Protein AF-A0A2W5QHD6-F1 (afdb_monomer)

Sequence (146 aa):
MPKKATTQALDTLDI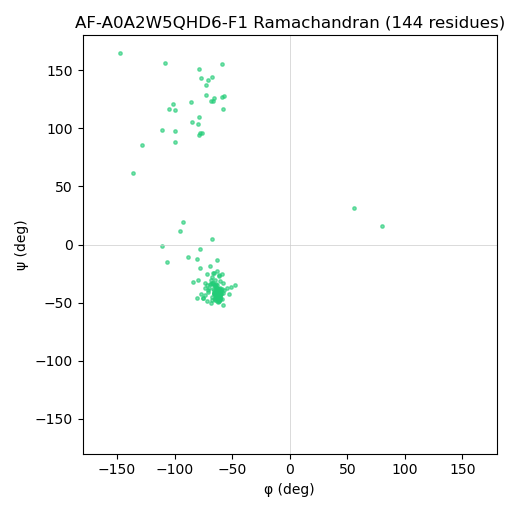DSLCDRLIAGESQREVAAKLKIGIASLARWIGDEAHPERSARVREARIAAARAFDEKAEQELRDAKDPFTLARAKELAHHYRWKASKADPRGYGEKIEVDQRTTITDLTDEQLEARLAAMQAKINASAKPG

Nearest PDB structures (foldseek):
  5zlf-assembly2_C  TM=7.647E-01  e=5.665E+00  Escherichia coli K-12
  4lep-assembly3_A  TM=1.994E-01  e=5.384E+00  Shewanella oneidensis MR-1

Solvent-accessible surface area (backbone atoms only — not comparable to full-atom values): 8124 Å² total; per-residue (Å²): 131,67,70,70,62,49,50,56,54,52,74,69,53,52,67,65,64,53,26,54,43,28,29,68,47,48,48,66,61,58,52,20,55,76,65,72,35,57,54,71,56,54,52,48,64,34,66,28,82,94,43,57,63,46,40,54,48,46,51,53,19,44,31,59,11,17,59,35,24,45,55,47,21,52,47,41,54,70,69,36,86,45,76,69,49,38,54,54,18,50,54,51,22,50,52,24,47,52,49,15,21,70,37,25,48,86,83,54,34,89,82,82,85,78,90,76,90,74,83,83,73,76,70,51,70,69,57,50,48,54,51,50,52,56,49,50,52,51,51,54,62,72,66,58,81,128

Mean predicted aligned error: 10.77 Å

Organism: Variovorax paradoxus (NCBI:txid34073)

Foldseek 3Di:
DPPVLQVVLLVPDDLVVVLVCVLLVDDLVNVCVVSVHDSVSVVCSQVPPVCVVSVVSNLVSLLNNLVNLQVQLVVQCVPQDDPVSNVVSPVSSVVSLVSSCVSHVPVSNDDDDDPDDDDPPDQPPVSVVVVVVVVVVVVVVVVDDD

Structure (mmCIF, N/CA/C/O backbone):
data_AF-A0A2W5QHD6-F1
#
_entry.id   AF-A0A2W5QHD6-F1
#
loop_
_atom_site.group_PDB
_atom_site.id
_atom_site.type_symbol
_atom_site.label_atom_id
_atom_site.label_alt_id
_atom_site.label_comp_id
_atom_site.label_asym_id
_atom_site.label_entity_id
_atom_site.label_seq_id
_atom_site.pdbx_PDB_ins_code
_atom_site.Cartn_x
_atom_site.Cartn_y
_atom_site.Cartn_z
_atom_site.occupancy
_atom_site.B_iso_or_equiv
_atom_site.auth_seq_id
_atom_site.auth_comp_id
_atom_site.auth_asym_id
_atom_site.auth_atom_id
_atom_site.pdbx_PDB_model_num
ATOM 1 N N . MET A 1 1 ? 5.893 -5.940 25.794 1.00 54.94 1 MET A N 1
ATOM 2 C CA . MET A 1 1 ? 5.024 -7.063 25.374 1.00 54.94 1 MET A CA 1
ATOM 3 C C . MET A 1 1 ? 5.781 -8.365 25.596 1.00 54.94 1 MET A C 1
ATOM 5 O O . MET A 1 1 ? 6.932 -8.429 25.168 1.00 54.94 1 MET A O 1
ATOM 9 N N . PRO A 1 2 ? 5.214 -9.371 26.280 1.00 55.84 2 PRO A N 1
ATOM 10 C CA . PRO A 1 2 ? 5.904 -10.642 26.482 1.00 55.84 2 PRO A CA 1
ATOM 11 C C . PRO A 1 2 ? 6.089 -11.360 25.135 1.00 55.84 2 PRO A C 1
ATOM 13 O O . PRO A 1 2 ? 5.117 -11.578 24.416 1.00 55.84 2 PRO A O 1
ATOM 16 N N . LYS A 1 3 ? 7.334 -11.737 24.797 1.00 61.75 3 LYS A N 1
ATOM 17 C CA . LYS A 1 3 ? 7.713 -12.404 23.528 1.00 61.75 3 LYS A CA 1
ATOM 18 C C . LYS A 1 3 ? 6.800 -13.586 23.157 1.00 61.75 3 LYS A C 1
ATOM 20 O O . LYS A 1 3 ? 6.515 -13.774 21.983 1.00 61.75 3 LYS A O 1
ATOM 25 N N . LYS A 1 4 ? 6.311 -14.332 24.154 1.00 63.16 4 LYS A N 1
ATOM 26 C CA . LYS A 1 4 ? 5.496 -15.545 23.985 1.00 63.16 4 LYS A CA 1
ATOM 27 C C . LYS A 1 4 ? 4.140 -15.293 23.304 1.00 63.16 4 LYS A C 1
ATOM 29 O O . LYS A 1 4 ? 3.723 -16.100 22.485 1.00 63.16 4 LYS A O 1
ATOM 34 N N . ALA A 1 5 ? 3.484 -14.168 23.599 1.00 66.81 5 ALA A N 1
ATOM 35 C CA . ALA A 1 5 ? 2.193 -13.824 22.992 1.00 66.81 5 ALA A CA 1
ATOM 36 C C . ALA A 1 5 ? 2.336 -13.423 21.513 1.00 66.81 5 ALA A C 1
ATOM 38 O O . ALA A 1 5 ? 1.484 -13.748 20.693 1.00 66.81 5 ALA A O 1
ATOM 39 N N . THR A 1 6 ? 3.440 -12.754 21.166 1.00 74.75 6 THR A N 1
ATOM 40 C CA . THR A 1 6 ? 3.753 -12.366 19.783 1.00 74.75 6 THR A CA 1
ATOM 41 C C . THR A 1 6 ? 3.970 -13.583 18.889 1.00 74.75 6 THR A C 1
ATOM 43 O O . THR A 1 6 ? 3.499 -13.588 17.759 1.00 74.75 6 THR A O 1
ATOM 46 N N . THR A 1 7 ? 4.673 -14.602 19.391 1.00 73.38 7 THR A N 1
ATOM 47 C CA . THR A 1 7 ? 4.921 -15.849 18.655 1.00 73.38 7 THR A CA 1
ATOM 48 C C . THR A 1 7 ? 3.612 -16.579 18.374 1.00 73.38 7 THR A C 1
ATOM 50 O O . THR A 1 7 ? 3.309 -16.837 17.220 1.00 73.38 7 THR A O 1
ATOM 53 N N . GLN A 1 8 ? 2.753 -16.751 19.383 1.00 76.50 8 GLN A N 1
ATOM 54 C CA . GLN A 1 8 ? 1.475 -17.447 19.213 1.00 76.50 8 GLN A CA 1
ATOM 55 C C . GLN A 1 8 ? 0.540 -16.779 18.188 1.00 76.50 8 GLN A C 1
ATOM 57 O O . GLN A 1 8 ? -0.140 -17.473 17.443 1.00 76.50 8 GLN A O 1
ATOM 62 N N . ALA A 1 9 ? 0.506 -15.443 18.131 1.00 79.50 9 ALA A N 1
ATOM 63 C CA . ALA A 1 9 ? -0.302 -14.712 17.149 1.00 79.50 9 ALA A CA 1
ATOM 64 C C . ALA A 1 9 ? 0.249 -14.800 15.714 1.00 79.50 9 ALA A C 1
ATOM 66 O O . ALA A 1 9 ? -0.502 -14.618 14.761 1.00 79.50 9 ALA A O 1
ATOM 67 N N . LEU A 1 10 ? 1.556 -15.024 15.559 1.00 82.19 10 LEU A N 1
ATOM 68 C CA . LEU A 1 10 ? 2.200 -15.239 14.262 1.00 82.19 10 LEU A CA 1
ATOM 69 C C . LEU A 1 10 ? 2.094 -16.699 13.812 1.00 82.19 10 LEU A C 1
ATOM 71 O O . LEU A 1 10 ? 1.981 -16.946 12.618 1.00 82.19 10 LEU A O 1
ATOM 75 N N . ASP A 1 11 ? 2.086 -17.645 14.750 1.00 78.19 11 ASP A N 1
ATOM 76 C CA . ASP A 1 11 ? 1.917 -19.073 14.462 1.00 78.19 11 ASP A CA 1
ATOM 77 C C . ASP A 1 11 ? 0.503 -19.387 13.951 1.00 78.19 11 ASP A C 1
ATOM 79 O O . ASP A 1 11 ? 0.313 -20.309 13.163 1.00 78.19 11 ASP A O 1
ATOM 83 N N . THR A 1 12 ? -0.497 -18.614 14.385 1.00 81.81 12 THR A N 1
ATOM 84 C CA . THR A 1 12 ? -1.878 -18.716 13.890 1.00 81.81 12 THR A CA 1
ATOM 85 C C . THR A 1 12 ? -2.147 -17.855 12.659 1.00 81.81 12 THR A C 1
ATOM 87 O O . THR A 1 12 ? -3.215 -17.977 12.058 1.00 81.81 12 THR A O 1
ATOM 90 N N . LEU A 1 13 ? -1.220 -16.963 12.294 1.00 85.81 13 LEU A N 1
ATOM 91 C CA . LEU A 1 13 ? -1.364 -16.120 11.117 1.00 85.81 13 LEU A CA 1
ATOM 92 C C . LEU A 1 13 ? -1.027 -16.938 9.877 1.00 85.81 13 LEU A C 1
ATOM 94 O O . LEU A 1 13 ? 0.133 -17.237 9.608 1.00 85.81 13 LEU A O 1
ATOM 98 N N . ASP A 1 14 ? -2.050 -17.241 9.093 1.00 91.50 14 ASP A N 1
ATOM 99 C CA . ASP A 1 14 ? -1.853 -17.798 7.768 1.00 91.50 14 ASP A CA 1
ATOM 100 C C . ASP A 1 14 ? -1.428 -16.710 6.763 1.00 91.50 14 ASP A C 1
ATOM 102 O O . ASP A 1 14 ? -1.866 -15.552 6.820 1.00 91.50 14 ASP A O 1
ATOM 106 N N . ILE A 1 15 ? -0.548 -17.091 5.836 1.00 94.50 15 ILE A N 1
ATOM 107 C CA . ILE A 1 15 ? -0.018 -16.198 4.807 1.00 94.50 15 ILE A CA 1
ATOM 108 C C . ILE A 1 15 ? -1.110 -15.763 3.824 1.00 94.50 15 ILE A C 1
ATOM 110 O O . ILE A 1 15 ? -1.076 -14.610 3.391 1.00 94.50 15 ILE A O 1
ATOM 114 N N . ASP A 1 16 ? -2.102 -16.612 3.534 1.00 95.19 16 ASP A N 1
ATOM 115 C CA . ASP A 1 16 ? -3.209 -16.268 2.631 1.00 95.19 16 ASP A CA 1
ATOM 116 C C . ASP A 1 16 ? -4.028 -15.136 3.246 1.00 95.19 16 ASP A C 1
ATOM 118 O O . ASP A 1 16 ? -4.232 -14.098 2.621 1.00 95.19 16 ASP A O 1
ATOM 122 N N . SER A 1 17 ? -4.370 -15.272 4.531 1.00 95.06 17 SER A N 1
ATOM 123 C CA . SER A 1 17 ? -5.098 -14.240 5.272 1.00 95.06 17 SER A CA 1
ATOM 124 C C . SER A 1 17 ? -4.338 -12.912 5.332 1.00 95.06 17 SER A C 1
ATOM 126 O O . SER A 1 17 ? -4.940 -11.844 5.187 1.00 95.06 17 SER A O 1
ATOM 128 N N . LEU A 1 18 ? -3.011 -12.934 5.513 1.00 96.12 18 LEU A N 1
ATOM 129 C CA . LEU A 1 18 ? -2.214 -11.710 5.417 1.00 96.12 18 LEU A CA 1
ATOM 130 C C . LEU A 1 18 ? -2.311 -11.102 4.011 1.00 96.12 18 LEU A C 1
ATOM 132 O O . LEU A 1 18 ? -2.530 -9.896 3.891 1.00 96.12 18 LEU A O 1
ATOM 136 N N . CYS A 1 19 ? -2.137 -11.910 2.966 1.00 97.38 19 CYS A N 1
ATOM 137 C CA . CYS A 1 19 ? -2.203 -11.461 1.579 1.00 97.38 19 CYS A CA 1
ATOM 138 C C . CYS A 1 19 ? -3.565 -10.841 1.244 1.00 97.38 19 CYS A C 1
ATOM 140 O O . CYS A 1 19 ? -3.588 -9.723 0.734 1.00 97.38 19 CYS A O 1
ATOM 142 N N . ASP A 1 20 ? -4.674 -11.483 1.608 1.00 97.12 20 ASP A N 1
ATOM 143 C CA . ASP A 1 20 ? -6.034 -10.981 1.367 1.00 97.12 20 ASP A CA 1
ATOM 144 C C . ASP A 1 20 ? -6.258 -9.607 2.002 1.00 97.12 20 ASP A C 1
ATOM 146 O O . ASP A 1 20 ? -6.805 -8.689 1.387 1.00 97.12 20 ASP A O 1
ATOM 150 N N . ARG A 1 21 ? -5.761 -9.418 3.228 1.00 96.38 21 ARG A N 1
ATOM 151 C CA . ARG A 1 21 ? -5.847 -8.132 3.931 1.00 96.38 21 ARG A CA 1
ATOM 152 C C . ARG A 1 21 ? -5.033 -7.043 3.242 1.00 96.38 21 ARG A C 1
ATOM 154 O O . ARG A 1 21 ? -5.498 -5.908 3.127 1.00 96.38 21 ARG A O 1
ATOM 161 N N . LEU A 1 22 ? -3.831 -7.373 2.770 1.00 96.88 22 LEU A N 1
ATOM 162 C CA . LEU A 1 22 ? -3.005 -6.435 2.009 1.00 96.88 22 LEU A CA 1
ATOM 163 C C . LEU A 1 22 ? -3.665 -6.074 0.674 1.00 96.88 22 LEU A C 1
ATOM 165 O O . LEU A 1 22 ? -3.691 -4.894 0.334 1.00 96.88 22 LEU A O 1
ATOM 169 N N . ILE A 1 23 ? -4.242 -7.052 -0.032 1.00 97.38 23 ILE A N 1
ATOM 170 C CA . ILE A 1 23 ? -4.981 -6.855 -1.289 1.00 97.38 23 ILE A CA 1
ATOM 171 C C . ILE A 1 23 ? -6.182 -5.930 -1.073 1.00 97.38 23 ILE A C 1
ATOM 173 O O . ILE A 1 23 ? -6.396 -5.025 -1.872 1.00 97.38 23 ILE A O 1
ATOM 177 N N . ALA A 1 24 ? -6.893 -6.061 0.051 1.00 96.25 24 ALA A N 1
ATOM 178 C CA . ALA A 1 24 ? -7.955 -5.136 0.466 1.00 96.25 24 ALA A CA 1
ATOM 179 C C . ALA A 1 24 ? -7.444 -3.722 0.848 1.00 96.25 24 ALA A C 1
ATOM 181 O O . ALA A 1 24 ? -8.191 -2.861 1.325 1.00 96.25 24 ALA A O 1
ATOM 182 N N . GLY A 1 25 ? -6.149 -3.458 0.667 1.00 94.75 25 GLY A N 1
ATOM 183 C CA . GLY A 1 25 ? -5.513 -2.170 0.895 1.00 94.75 25 GLY A CA 1
ATOM 184 C C . GLY A 1 25 ? -5.200 -1.890 2.363 1.00 94.75 25 GLY A C 1
ATOM 185 O O . GLY A 1 25 ? -4.983 -0.725 2.714 1.00 94.75 25 GLY A O 1
ATOM 186 N N . GLU A 1 26 ? -5.216 -2.894 3.241 1.00 95.62 26 GLU A N 1
ATOM 187 C CA . GLU A 1 26 ? -4.764 -2.733 4.621 1.00 95.62 26 GLU A CA 1
ATOM 188 C C . GLU A 1 26 ? -3.234 -2.604 4.674 1.00 95.62 26 GLU A C 1
ATOM 190 O O . GLU A 1 26 ? -2.491 -3.306 3.988 1.00 95.62 26 GLU A O 1
ATOM 195 N N . SER A 1 27 ? -2.725 -1.686 5.491 1.00 93.69 27 SER A N 1
ATOM 196 C CA . SER A 1 27 ? -1.290 -1.549 5.720 1.00 93.69 27 SER A CA 1
ATOM 197 C C . SER A 1 27 ? -0.787 -2.603 6.707 1.00 93.69 27 SER A C 1
ATOM 199 O O . SER A 1 27 ? -1.469 -2.985 7.656 1.00 93.69 27 SER A O 1
ATOM 201 N N . GLN A 1 28 ? 0.480 -3.003 6.583 1.00 94.25 28 GLN A N 1
ATOM 202 C CA . GLN A 1 28 ? 1.106 -3.902 7.564 1.00 94.25 28 GLN A CA 1
ATOM 203 C C . GLN A 1 28 ? 1.098 -3.335 8.988 1.00 94.25 28 GLN A C 1
ATOM 205 O O . GLN A 1 28 ? 1.113 -4.097 9.950 1.00 94.25 28 GLN A O 1
ATOM 210 N N . ARG A 1 29 ? 1.051 -2.004 9.133 1.00 94.94 29 ARG A N 1
ATOM 211 C CA . ARG A 1 29 ? 0.931 -1.346 10.435 1.00 94.94 29 ARG A CA 1
ATOM 212 C C . ARG A 1 29 ? -0.431 -1.607 11.070 1.00 94.94 29 ARG A C 1
ATOM 21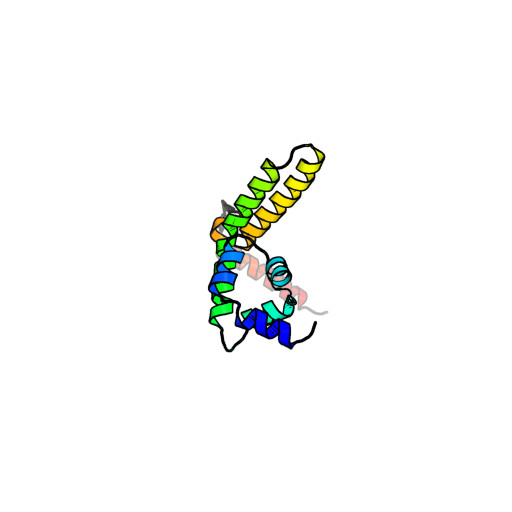4 O O . ARG A 1 29 ? -0.478 -1.942 12.249 1.00 94.94 29 ARG A O 1
ATOM 221 N N . GLU A 1 30 ? -1.508 -1.494 10.299 1.00 95.25 30 GLU A N 1
ATOM 222 C CA . GLU A 1 30 ? -2.866 -1.821 10.751 1.00 95.25 30 GLU A CA 1
ATOM 223 C C . GLU A 1 30 ? -3.007 -3.317 11.038 1.00 95.25 30 GLU A C 1
ATOM 225 O O . GLU A 1 30 ? -3.536 -3.692 12.085 1.00 95.25 30 GLU A O 1
ATOM 230 N N . VAL A 1 31 ? -2.441 -4.170 10.174 1.00 94.56 31 VAL A N 1
ATOM 231 C CA . VAL A 1 31 ? -2.416 -5.620 10.398 1.00 94.56 31 VAL A CA 1
ATOM 232 C C . VAL A 1 31 ? -1.716 -5.961 11.710 1.00 94.56 31 VAL A C 1
ATOM 234 O O . VAL A 1 31 ? -2.302 -6.632 12.560 1.00 94.56 31 VAL A O 1
ATOM 237 N N . ALA A 1 32 ? -0.500 -5.449 11.912 1.00 93.81 32 ALA A N 1
ATOM 238 C CA . ALA A 1 32 ? 0.268 -5.669 13.131 1.00 93.81 32 ALA A CA 1
ATOM 239 C C . ALA A 1 32 ? -0.467 -5.143 14.375 1.00 93.81 32 ALA A C 1
ATOM 241 O O . ALA A 1 32 ? -0.520 -5.835 15.391 1.00 93.81 32 ALA A O 1
ATOM 242 N N . ALA A 1 33 ? -1.090 -3.962 14.287 1.00 93.88 33 ALA A N 1
ATOM 243 C CA . ALA A 1 33 ? -1.866 -3.386 15.382 1.00 93.88 33 ALA A CA 1
ATOM 244 C C . ALA A 1 33 ? -3.075 -4.257 15.761 1.00 93.88 33 ALA A C 1
ATOM 246 O O . ALA A 1 33 ? -3.273 -4.538 16.943 1.00 93.88 33 ALA A O 1
ATOM 247 N N . LYS A 1 34 ? -3.844 -4.748 14.778 1.00 93.56 34 LYS A N 1
ATOM 248 C CA . LYS A 1 34 ? -4.994 -5.642 15.015 1.00 93.56 34 LYS A CA 1
ATOM 249 C C . LYS A 1 34 ? -4.578 -6.991 15.600 1.00 93.56 34 LYS A C 1
ATOM 251 O O . LYS A 1 34 ? -5.269 -7.514 16.467 1.00 93.56 34 LYS A O 1
ATOM 256 N N . LEU A 1 35 ? -3.428 -7.515 15.180 1.00 91.25 35 LEU A N 1
ATOM 257 C CA . LEU A 1 35 ? -2.828 -8.727 15.748 1.00 91.25 35 LEU A CA 1
ATOM 258 C C . LEU A 1 35 ? -2.119 -8.473 17.090 1.00 91.25 35 LEU A C 1
ATOM 260 O O . LEU A 1 35 ? -1.634 -9.410 17.716 1.00 91.25 35 LEU A O 1
ATOM 264 N N . LYS A 1 36 ? -2.057 -7.214 17.549 1.00 92.88 36 LYS A N 1
ATOM 265 C CA . LYS A 1 36 ? -1.362 -6.782 18.772 1.00 92.88 36 LYS A CA 1
ATOM 266 C C . LYS A 1 36 ? 0.120 -7.182 18.798 1.00 92.88 36 LYS A C 1
ATOM 268 O O . LYS A 1 36 ? 0.699 -7.387 19.865 1.00 92.88 36 LYS A O 1
ATOM 273 N N . ILE A 1 37 ? 0.751 -7.245 17.626 1.00 93.25 37 ILE A N 1
ATOM 274 C CA . ILE A 1 37 ? 2.177 -7.534 17.460 1.00 93.25 37 ILE A CA 1
ATOM 275 C C . ILE A 1 37 ? 2.940 -6.281 17.028 1.00 93.25 37 ILE A C 1
ATOM 277 O O . ILE A 1 37 ? 2.395 -5.346 16.444 1.00 93.25 37 ILE A O 1
ATOM 281 N N . GLY A 1 38 ? 4.244 -6.253 17.298 1.00 93.00 38 GLY A N 1
ATOM 282 C CA . GLY A 1 38 ? 5.103 -5.192 16.777 1.00 93.00 38 GLY A CA 1
ATOM 283 C C . GLY A 1 38 ? 5.305 -5.334 15.266 1.00 93.00 38 GLY A C 1
ATOM 284 O O . GLY A 1 38 ? 5.534 -6.443 14.783 1.00 93.00 38 GLY A O 1
ATOM 285 N N . ILE A 1 39 ? 5.324 -4.215 14.535 1.00 94.06 39 ILE A N 1
ATOM 286 C CA . ILE A 1 39 ? 5.547 -4.201 13.076 1.00 94.06 39 ILE A CA 1
ATOM 287 C C . ILE A 1 39 ? 6.845 -4.912 12.665 1.00 94.06 39 ILE A C 1
ATOM 289 O O . ILE A 1 39 ? 6.863 -5.654 11.692 1.00 94.06 39 ILE A O 1
ATOM 293 N N . ALA A 1 40 ? 7.911 -4.774 13.459 1.00 93.75 40 ALA A N 1
ATOM 294 C CA . ALA A 1 40 ? 9.180 -5.464 13.227 1.00 93.75 40 ALA A CA 1
ATOM 295 C C . AL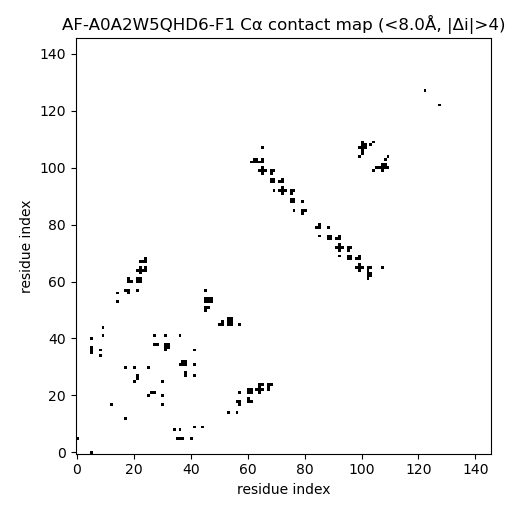A A 1 40 ? 9.083 -6.991 13.398 1.00 93.75 40 ALA A C 1
ATOM 297 O O . ALA A 1 40 ? 9.898 -7.730 12.857 1.00 93.75 40 ALA A O 1
ATOM 298 N N . SER A 1 41 ? 8.112 -7.486 14.170 1.00 94.00 41 SER A N 1
ATOM 299 C CA . SER A 1 41 ? 7.879 -8.931 14.305 1.00 94.00 41 SER A CA 1
ATOM 300 C C . SER A 1 41 ? 7.158 -9.473 13.077 1.00 94.00 41 SER A C 1
ATOM 302 O O . SER A 1 41 ? 7.589 -10.485 12.542 1.00 94.00 41 SER A O 1
ATOM 304 N N . LEU A 1 42 ? 6.154 -8.746 12.572 1.00 94.94 42 LEU A N 1
ATOM 305 C CA . LEU A 1 42 ? 5.510 -9.077 11.301 1.00 94.94 42 LEU A CA 1
ATOM 306 C C . LEU A 1 42 ? 6.515 -9.037 10.139 1.00 94.94 42 LEU A C 1
ATOM 308 O O . LEU A 1 42 ? 6.580 -9.974 9.356 1.00 94.94 42 LEU A O 1
ATOM 312 N N . ALA A 1 43 ? 7.347 -7.995 10.058 1.00 94.62 43 ALA A N 1
ATOM 313 C CA . ALA A 1 43 ? 8.361 -7.878 9.010 1.00 94.62 43 ALA A CA 1
ATOM 314 C C . ALA A 1 43 ? 9.367 -9.042 9.030 1.00 94.62 43 ALA A C 1
ATOM 316 O O . ALA A 1 43 ? 9.676 -9.592 7.977 1.00 94.62 43 ALA A O 1
ATOM 317 N N . ARG A 1 44 ? 9.832 -9.451 10.220 1.00 94.25 44 ARG A N 1
ATOM 318 C CA . ARG A 1 44 ? 10.718 -10.617 10.369 1.00 94.25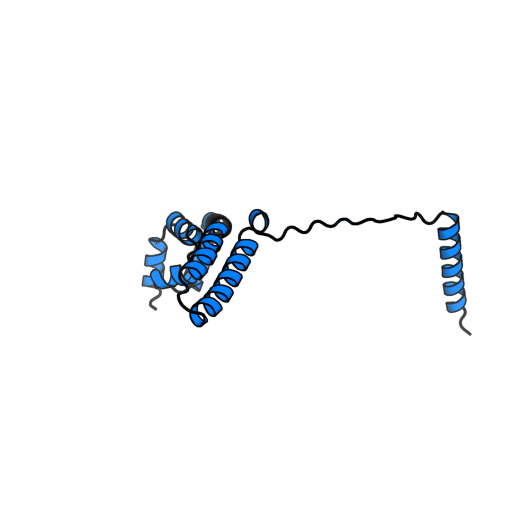 44 ARG A CA 1
ATOM 319 C C . ARG A 1 44 ? 10.034 -11.931 10.002 1.00 94.25 44 ARG A C 1
ATOM 321 O O . ARG A 1 44 ? 10.668 -12.757 9.374 1.00 94.25 44 ARG A O 1
ATOM 328 N N . TRP A 1 45 ? 8.761 -12.107 10.350 1.00 94.62 45 TRP A N 1
ATOM 329 C CA . TRP A 1 45 ? 7.995 -13.306 9.990 1.00 94.62 45 TRP A CA 1
ATOM 330 C C . TRP A 1 45 ? 7.761 -13.435 8.475 1.00 94.62 45 TRP A C 1
ATOM 332 O O . TRP A 1 45 ? 7.774 -14.542 7.943 1.00 94.62 45 TRP A O 1
ATOM 342 N N . ILE A 1 46 ? 7.577 -12.307 7.776 1.00 95.19 46 ILE A N 1
ATOM 343 C CA . ILE A 1 46 ? 7.445 -12.264 6.308 1.00 95.19 46 ILE A CA 1
ATOM 344 C C . ILE A 1 46 ? 8.781 -12.568 5.622 1.00 95.19 46 ILE A C 1
ATOM 346 O O . ILE A 1 46 ? 8.798 -13.226 4.587 1.00 95.19 46 ILE A O 1
ATOM 350 N N . GLY A 1 47 ? 9.879 -12.033 6.158 1.00 94.56 47 GLY A N 1
ATOM 351 C CA . GLY A 1 47 ? 11.229 -12.183 5.607 1.00 94.56 47 GLY A CA 1
ATOM 352 C C . GLY A 1 47 ? 12.011 -13.360 6.184 1.00 94.56 47 GLY A C 1
ATOM 353 O O . GLY A 1 47 ? 13.235 -13.332 6.134 1.00 94.56 47 GLY A O 1
ATOM 354 N N . ASP A 1 48 ? 11.329 -14.331 6.786 1.00 93.19 48 ASP A N 1
ATOM 355 C CA . ASP A 1 48 ? 11.963 -15.508 7.368 1.00 93.19 48 ASP A CA 1
ATOM 356 C C . ASP A 1 48 ? 12.553 -16.392 6.260 1.00 93.19 48 ASP A C 1
ATOM 358 O O . ASP A 1 48 ? 11.843 -16.814 5.347 1.00 93.19 48 ASP A O 1
ATOM 362 N N . GLU A 1 49 ? 13.853 -16.674 6.336 1.00 91.88 49 GLU A N 1
ATOM 363 C CA . GLU A 1 49 ? 14.580 -17.446 5.321 1.00 91.88 49 GLU A CA 1
ATOM 364 C C . GLU A 1 49 ? 14.109 -18.902 5.241 1.00 91.88 49 GLU A C 1
ATOM 366 O O . GLU A 1 49 ? 14.224 -19.526 4.189 1.00 91.88 49 GLU A O 1
ATOM 371 N N . ALA A 1 50 ? 13.530 -19.433 6.324 1.00 92.00 50 ALA A N 1
ATOM 372 C CA . ALA A 1 50 ? 12.919 -20.761 6.327 1.00 92.00 50 ALA A CA 1
ATOM 373 C C . ALA A 1 50 ? 11.628 -20.832 5.486 1.00 92.00 50 ALA A C 1
ATOM 375 O O . ALA A 1 50 ? 11.200 -21.925 5.117 1.00 92.00 50 ALA A O 1
ATOM 376 N N . HIS A 1 51 ? 11.020 -19.680 5.182 1.00 91.44 51 HIS A N 1
ATOM 377 C CA . HIS A 1 51 ? 9.730 -19.547 4.501 1.00 91.44 51 HIS A CA 1
ATOM 378 C C . HIS A 1 51 ? 9.767 -18.455 3.413 1.00 91.44 51 HIS A C 1
ATOM 380 O O . HIS A 1 51 ? 9.028 -17.458 3.487 1.00 91.44 51 HIS A O 1
ATOM 386 N N . PRO A 1 52 ? 10.626 -18.599 2.385 1.00 93.56 52 PRO A N 1
ATOM 387 C CA . PRO A 1 52 ? 10.840 -17.565 1.373 1.00 93.56 52 PRO A CA 1
ATOM 388 C C . PRO A 1 52 ? 9.571 -17.231 0.574 1.00 93.56 52 PRO A C 1
ATOM 390 O O . PRO A 1 52 ? 9.413 -16.095 0.112 1.00 93.56 52 PRO A O 1
ATOM 393 N N . GLU A 1 53 ? 8.631 -18.173 0.455 1.00 94.81 53 GLU A N 1
ATOM 394 C CA . GLU A 1 53 ? 7.343 -17.993 -0.211 1.00 94.81 53 GLU A CA 1
ATOM 395 C C . GLU A 1 53 ? 6.518 -16.856 0.399 1.00 94.81 53 GLU A C 1
ATOM 397 O O . GLU A 1 53 ? 5.824 -16.147 -0.332 1.00 94.81 53 GLU A O 1
ATOM 402 N N . ARG A 1 54 ? 6.623 -16.613 1.714 1.00 95.19 54 ARG A N 1
ATOM 403 C CA . ARG A 1 54 ? 5.869 -15.541 2.384 1.00 95.19 54 ARG A CA 1
ATOM 404 C C . ARG A 1 54 ? 6.237 -14.177 1.823 1.00 95.19 54 ARG A C 1
ATOM 406 O O . ARG A 1 54 ? 5.359 -13.368 1.521 1.00 95.19 54 ARG A O 1
ATOM 413 N N . SER A 1 55 ? 7.532 -13.930 1.641 1.00 95.88 55 SER A N 1
ATOM 414 C CA . SER A 1 55 ? 8.037 -12.664 1.113 1.00 95.88 55 SER A CA 1
ATOM 415 C C . SER A 1 55 ? 7.565 -12.411 -0.324 1.00 95.88 55 SER A C 1
ATOM 417 O O . SER A 1 55 ? 7.095 -11.311 -0.634 1.00 95.88 55 SER A O 1
ATOM 419 N N . ALA A 1 56 ? 7.608 -13.443 -1.175 1.00 96.44 56 ALA A N 1
ATOM 420 C CA . ALA A 1 56 ? 7.156 -13.379 -2.560 1.00 96.44 56 ALA A CA 1
ATOM 421 C C . ALA A 1 56 ? 5.645 -13.126 -2.638 1.00 96.44 56 ALA A C 1
ATOM 423 O O . ALA A 1 56 ? 5.197 -12.213 -3.326 1.00 96.44 56 ALA A O 1
ATOM 424 N N . ARG A 1 57 ? 4.848 -13.856 -1.856 1.00 97.00 57 ARG A N 1
ATOM 425 C CA . ARG A 1 57 ? 3.388 -13.699 -1.844 1.00 97.00 57 ARG A CA 1
ATOM 426 C C . ARG A 1 57 ? 2.937 -12.353 -1.292 1.00 97.00 57 ARG A C 1
ATOM 428 O O . ARG A 1 57 ? 2.017 -11.744 -1.833 1.00 97.00 57 ARG A O 1
ATOM 435 N N . VAL A 1 58 ? 3.608 -11.840 -0.261 1.00 96.94 58 VAL A N 1
ATOM 436 C CA . VAL A 1 58 ? 3.357 -10.483 0.248 1.00 96.94 58 VAL A CA 1
ATOM 437 C C . VAL A 1 58 ? 3.710 -9.427 -0.796 1.00 96.94 58 VAL A C 1
ATOM 439 O O . VAL A 1 58 ? 3.021 -8.410 -0.886 1.00 96.94 58 VAL A O 1
ATOM 442 N N . ARG A 1 59 ? 4.770 -9.635 -1.585 1.00 95.50 59 ARG A N 1
ATOM 443 C CA . ARG A 1 59 ? 5.121 -8.736 -2.689 1.00 95.50 59 ARG A CA 1
ATOM 444 C C . ARG A 1 59 ? 4.008 -8.701 -3.738 1.00 95.50 59 ARG A C 1
ATOM 446 O O . ARG A 1 59 ? 3.553 -7.606 -4.052 1.00 95.50 59 ARG A O 1
ATOM 453 N N . GLU A 1 60 ? 3.524 -9.853 -4.194 1.00 96.75 60 GLU A N 1
ATOM 454 C CA . GLU A 1 60 ? 2.420 -9.922 -5.165 1.00 96.75 60 GLU A CA 1
ATOM 455 C C . GLU A 1 60 ? 1.125 -9.314 -4.611 1.00 96.75 60 GLU A C 1
ATOM 457 O O . GLU A 1 60 ? 0.475 -8.509 -5.276 1.00 96.75 60 GLU A O 1
ATOM 462 N N . ALA A 1 61 ? 0.796 -9.591 -3.347 1.00 97.12 61 ALA A N 1
ATOM 463 C CA . ALA A 1 61 ? -0.359 -8.993 -2.681 1.00 97.12 61 ALA A CA 1
ATOM 464 C C . ALA A 1 61 ? -0.273 -7.457 -2.621 1.00 97.12 61 ALA A C 1
ATOM 466 O O . ALA A 1 61 ? -1.272 -6.769 -2.819 1.00 97.12 61 ALA A O 1
ATOM 467 N N . ARG A 1 62 ? 0.922 -6.898 -2.386 1.00 95.12 62 ARG A N 1
ATOM 468 C CA . ARG A 1 62 ? 1.141 -5.442 -2.393 1.00 95.12 62 ARG A CA 1
ATOM 469 C C . ARG A 1 62 ? 0.970 -4.829 -3.781 1.00 95.12 62 ARG A C 1
ATOM 471 O O . ARG A 1 62 ? 0.519 -3.692 -3.845 1.00 95.12 62 ARG A O 1
ATOM 478 N N . ILE A 1 63 ? 1.313 -5.548 -4.851 1.00 95.94 63 ILE A N 1
ATOM 479 C CA . ILE A 1 63 ? 1.062 -5.108 -6.232 1.00 95.94 63 ILE A CA 1
ATOM 480 C C . ILE A 1 63 ? -0.448 -5.109 -6.494 1.00 95.94 63 ILE A C 1
ATOM 482 O O . ILE A 1 63 ? -1.010 -4.092 -6.893 1.00 95.94 63 ILE A O 1
ATOM 486 N N . ALA A 1 64 ? -1.130 -6.211 -6.169 1.00 96.31 64 ALA A N 1
ATOM 487 C CA . ALA A 1 64 ? -2.579 -6.344 -6.329 1.00 96.31 64 ALA A CA 1
ATOM 488 C C . ALA A 1 64 ? -3.387 -5.322 -5.498 1.00 96.31 64 ALA A C 1
ATOM 490 O O . ALA A 1 64 ? -4.471 -4.907 -5.908 1.00 96.31 64 ALA A O 1
ATOM 491 N N . ALA A 1 65 ? -2.837 -4.844 -4.377 1.00 96.81 65 ALA A N 1
ATOM 492 C CA . ALA A 1 65 ? -3.432 -3.793 -3.553 1.00 96.81 65 ALA A CA 1
ATOM 493 C C . ALA A 1 65 ? -3.565 -2.428 -4.257 1.00 96.81 65 ALA A C 1
ATOM 495 O O . ALA A 1 65 ? -4.261 -1.551 -3.741 1.00 96.81 65 ALA A O 1
ATOM 496 N N . ALA A 1 66 ? -2.917 -2.220 -5.413 1.00 96.06 66 ALA A N 1
ATOM 497 C CA . ALA A 1 66 ? -3.001 -0.969 -6.167 1.00 96.06 66 ALA A CA 1
ATOM 498 C C . ALA A 1 66 ? -4.456 -0.561 -6.445 1.00 96.06 66 ALA A C 1
ATOM 500 O O . ALA A 1 66 ? -4.826 0.591 -6.211 1.00 96.06 66 ALA A O 1
ATOM 501 N N . ARG A 1 67 ? -5.300 -1.528 -6.825 1.00 95.62 67 ARG A N 1
ATOM 502 C CA . ARG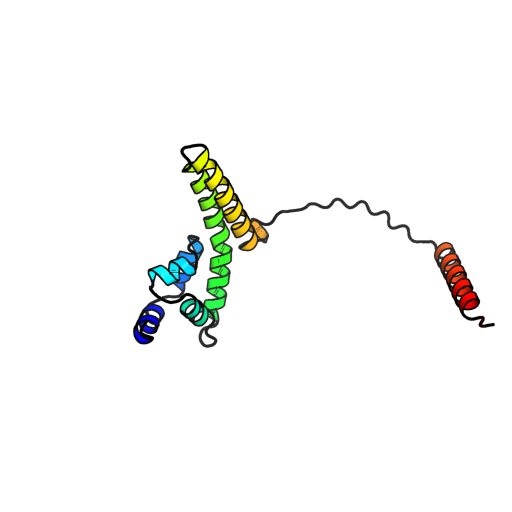 A 1 67 ? -6.728 -1.302 -7.069 1.00 95.62 67 ARG A CA 1
ATOM 503 C C . ARG A 1 67 ? -7.474 -0.846 -5.817 1.00 95.62 67 ARG A C 1
ATOM 505 O O . ARG A 1 67 ? -8.239 0.107 -5.877 1.00 95.62 67 ARG A O 1
ATOM 512 N N . ALA A 1 68 ? -7.210 -1.467 -4.670 1.00 96.81 68 ALA A N 1
ATOM 513 C CA . ALA A 1 68 ? -7.842 -1.060 -3.419 1.00 96.81 68 ALA A CA 1
ATOM 514 C C . ALA A 1 68 ? -7.434 0.361 -2.995 1.00 96.81 68 ALA A C 1
ATOM 516 O O . ALA A 1 68 ? -8.217 1.059 -2.356 1.00 96.81 68 ALA A O 1
ATOM 517 N N . PHE A 1 69 ? -6.222 0.818 -3.330 1.00 96.81 69 PHE A N 1
ATOM 518 C CA . PHE A 1 69 ? -5.838 2.210 -3.080 1.00 96.81 69 PHE A CA 1
ATOM 519 C C . PHE A 1 69 ? -6.571 3.186 -3.997 1.00 96.81 69 PHE A C 1
ATOM 521 O O . PHE A 1 69 ? -6.991 4.237 -3.522 1.00 96.81 69 PHE A O 1
ATOM 528 N N . ASP A 1 70 ? -6.764 2.838 -5.265 1.00 95.81 70 ASP A N 1
ATOM 529 C CA . ASP A 1 70 ? -7.562 3.643 -6.192 1.00 95.81 70 ASP A CA 1
ATOM 530 C C . ASP A 1 70 ? -9.020 3.778 -5.716 1.00 95.81 70 ASP A C 1
ATOM 532 O O . ASP A 1 70 ? -9.524 4.888 -5.543 1.00 95.81 70 ASP A O 1
ATOM 536 N N . GLU A 1 71 ? -9.651 2.660 -5.346 1.00 96.56 71 GLU A N 1
ATOM 537 C CA . GLU A 1 71 ? -11.015 2.640 -4.799 1.00 96.56 71 GLU A CA 1
ATOM 538 C C . GLU A 1 71 ? -11.120 3.442 -3.484 1.00 96.56 71 GLU A C 1
ATOM 540 O O . GLU A 1 71 ? -12.076 4.192 -3.281 1.00 96.56 71 GLU A O 1
ATOM 545 N N . LYS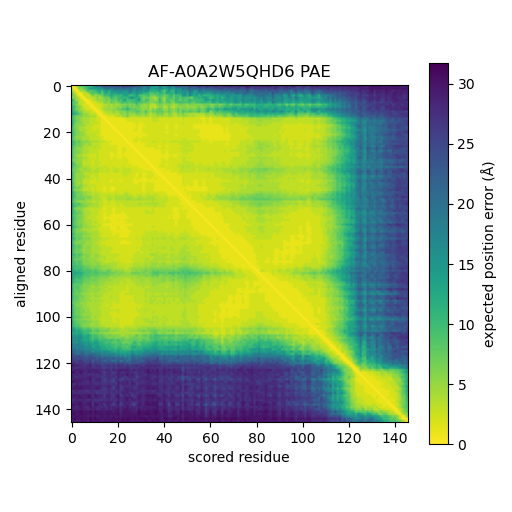 A 1 72 ? -10.107 3.379 -2.604 1.00 95.75 72 LYS A N 1
ATOM 546 C CA . LYS A 1 72 ? -10.042 4.226 -1.396 1.00 95.75 72 LYS A CA 1
ATOM 547 C C . LYS A 1 72 ? -9.927 5.712 -1.726 1.00 95.75 72 LYS A C 1
ATOM 549 O O . LYS A 1 72 ? -10.545 6.525 -1.045 1.00 95.75 72 LYS A O 1
ATOM 554 N N . ALA A 1 73 ? -9.156 6.079 -2.748 1.00 96.44 73 ALA A N 1
ATOM 555 C CA . ALA A 1 73 ? -9.039 7.469 -3.178 1.00 96.44 73 ALA A CA 1
ATOM 556 C C . ALA A 1 73 ? -10.393 8.023 -3.639 1.00 96.44 73 ALA A C 1
ATOM 558 O O . ALA A 1 73 ? -10.746 9.151 -3.299 1.00 96.44 73 ALA A O 1
ATOM 559 N N . GLU A 1 74 ? -11.155 7.226 -4.391 1.00 97.06 74 GLU A N 1
ATOM 560 C CA . GLU A 1 74 ? -12.516 7.577 -4.788 1.00 97.06 74 GLU A CA 1
ATOM 561 C C . GLU A 1 74 ? -13.447 7.698 -3.574 1.00 97.06 74 GLU A C 1
ATOM 563 O O . GLU A 1 74 ? -14.189 8.677 -3.465 1.00 97.06 74 GLU A O 1
ATOM 568 N N . GLN A 1 75 ? -13.378 6.746 -2.642 1.00 96.81 75 GLN A N 1
ATOM 569 C CA . GLN A 1 75 ? -14.235 6.726 -1.460 1.00 96.81 75 GLN A CA 1
ATOM 570 C C . GLN A 1 75 ? -14.024 7.955 -0.561 1.00 96.81 75 GLN A C 1
ATOM 572 O O . GLN A 1 75 ? -15.000 8.605 -0.195 1.00 96.81 75 GLN A O 1
ATOM 577 N N . GLU A 1 76 ? -12.774 8.343 -0.280 1.00 96.69 76 GLU A N 1
ATOM 578 C CA . GLU A 1 76 ? -12.470 9.550 0.513 1.00 96.69 76 GLU A CA 1
ATOM 579 C C . GLU A 1 76 ? -13.083 10.815 -0.106 1.00 96.69 76 GLU A C 1
ATOM 581 O O . GLU A 1 76 ? -13.592 11.682 0.604 1.00 96.69 76 GLU A O 1
ATOM 586 N N . LEU A 1 77 ? -13.062 10.925 -1.440 1.00 96.31 77 LEU A N 1
ATOM 587 C CA . LEU A 1 77 ? -13.658 12.059 -2.149 1.00 96.31 77 LEU A CA 1
ATOM 588 C C . LEU A 1 77 ? -15.189 12.044 -2.083 1.00 96.31 77 LEU A C 1
ATOM 590 O O . LEU A 1 77 ? -15.789 13.110 -1.961 1.00 96.31 77 LEU A O 1
ATOM 594 N N . ARG A 1 78 ? -15.817 10.863 -2.158 1.00 96.38 78 ARG A N 1
ATOM 595 C CA . ARG A 1 78 ? -17.277 10.708 -2.037 1.00 96.38 78 ARG A CA 1
ATOM 596 C C . ARG A 1 78 ? -17.783 10.992 -0.622 1.00 96.38 78 ARG A C 1
ATOM 598 O O . ARG A 1 78 ? -18.879 11.524 -0.473 1.00 96.38 78 ARG A O 1
ATOM 605 N N . ASP A 1 79 ? -16.996 10.655 0.396 1.00 96.62 79 ASP A N 1
ATOM 606 C CA . ASP A 1 79 ? -17.381 10.805 1.803 1.00 96.62 79 ASP A CA 1
ATOM 607 C C . ASP A 1 79 ? -17.217 12.232 2.343 1.00 96.62 79 ASP A C 1
ATOM 609 O O . ASP A 1 79 ? -17.727 12.547 3.423 1.00 96.62 79 ASP A O 1
ATOM 613 N N . ALA A 1 80 ? -16.532 13.113 1.610 1.00 96.44 80 ALA A N 1
ATOM 614 C CA . ALA A 1 80 ? -16.381 14.512 1.982 1.00 96.44 80 ALA A CA 1
ATOM 615 C C . ALA A 1 80 ? -17.728 15.258 1.920 1.00 96.44 80 ALA A C 1
ATOM 617 O O . ALA A 1 80 ? -18.380 15.316 0.878 1.00 96.44 80 ALA A O 1
ATOM 618 N N . LYS A 1 81 ? -18.136 15.871 3.038 1.00 95.88 81 LYS A N 1
ATOM 619 C CA . LYS A 1 81 ? -19.449 16.535 3.181 1.00 95.88 81 LYS A CA 1
ATOM 620 C C . LYS A 1 81 ? -19.370 18.057 3.189 1.00 95.88 81 LYS A C 1
ATOM 622 O O . LYS A 1 81 ? -20.392 18.723 3.049 1.00 95.88 81 LYS A O 1
ATOM 627 N N . ASP A 1 82 ? -18.177 18.608 3.374 1.00 95.75 82 ASP A N 1
ATOM 628 C CA . ASP A 1 82 ? -17.950 20.040 3.523 1.00 95.75 82 ASP A CA 1
ATOM 629 C C . ASP A 1 82 ? -16.588 20.450 2.929 1.00 95.75 82 ASP A C 1
ATOM 631 O O . ASP A 1 82 ? -15.737 19.595 2.670 1.00 95.75 82 ASP A O 1
ATOM 635 N N . PRO A 1 83 ? -16.342 21.752 2.700 1.00 94.69 83 PRO A N 1
ATOM 636 C CA . PRO A 1 83 ? -15.104 22.211 2.071 1.00 94.69 83 PRO A CA 1
ATOM 637 C C . PRO A 1 83 ? -13.820 21.854 2.835 1.00 94.69 83 PRO A C 1
ATOM 639 O O . PRO A 1 83 ? -12.783 21.639 2.206 1.00 94.69 83 PRO A O 1
ATOM 642 N N . PHE A 1 84 ? -13.867 21.773 4.169 1.00 94.06 84 PHE A N 1
ATOM 643 C CA . PHE A 1 84 ? -12.702 21.416 4.978 1.00 94.06 84 PHE A CA 1
ATOM 644 C C . PHE A 1 84 ? -12.409 19.914 4.883 1.00 94.06 84 PHE A C 1
ATOM 646 O O . PHE A 1 84 ? -11.264 19.524 4.633 1.00 94.06 84 PHE A O 1
ATOM 653 N N . THR A 1 85 ? -13.433 19.062 4.999 1.00 95.69 85 THR A N 1
ATOM 654 C CA . THR A 1 85 ? -13.265 17.614 4.789 1.00 95.69 85 THR A CA 1
ATOM 655 C C . THR A 1 85 ? -12.863 17.289 3.354 1.00 95.69 85 THR A C 1
ATOM 657 O O . THR A 1 85 ? -12.015 16.423 3.153 1.00 95.69 85 THR A O 1
ATOM 660 N N . LEU A 1 86 ? -13.350 18.047 2.368 1.00 96.00 86 LEU A N 1
ATOM 661 C CA . LEU A 1 86 ? -12.946 17.909 0.970 1.00 96.00 86 LEU A CA 1
ATOM 662 C C . LEU A 1 86 ? -11.465 18.236 0.750 1.00 96.00 86 LEU A C 1
ATOM 664 O O . LEU A 1 86 ? -10.795 17.540 -0.011 1.00 96.00 86 LEU A O 1
ATOM 668 N N . ALA A 1 87 ? -10.932 19.271 1.405 1.00 96.69 87 ALA A N 1
ATOM 669 C CA . ALA A 1 87 ? -9.511 19.601 1.306 1.00 96.69 87 ALA A CA 1
ATOM 670 C C . ALA A 1 87 ? -8.638 18.444 1.816 1.00 96.69 87 ALA A C 1
ATOM 672 O O . ALA A 1 87 ? -7.726 18.000 1.120 1.00 96.69 87 ALA A O 1
ATOM 673 N N . ARG A 1 88 ? -8.976 17.881 2.982 1.00 96.12 88 ARG A N 1
ATOM 674 C CA . ARG A 1 88 ? -8.295 16.692 3.518 1.00 96.12 88 ARG A CA 1
ATOM 675 C C . ARG A 1 88 ? -8.450 15.474 2.601 1.00 96.12 88 ARG A C 1
ATOM 677 O O . ARG A 1 88 ? -7.473 14.761 2.374 1.00 96.12 88 ARG A O 1
ATOM 684 N N . ALA A 1 89 ? -9.652 15.234 2.082 1.00 97.38 89 ALA A N 1
ATOM 685 C CA . ALA A 1 89 ? -9.934 14.111 1.193 1.00 97.38 89 ALA A CA 1
ATOM 686 C C . ALA A 1 89 ? -9.112 14.182 -0.099 1.00 97.38 89 ALA A C 1
ATOM 688 O O . ALA A 1 89 ? -8.600 13.163 -0.550 1.00 97.38 89 ALA A O 1
ATOM 689 N N . LYS A 1 90 ? -8.914 15.379 -0.666 1.00 97.56 90 LYS A N 1
ATOM 690 C CA . LYS A 1 90 ? -8.057 15.580 -1.845 1.00 97.56 90 LYS A CA 1
ATOM 691 C C . LYS A 1 90 ? -6.607 15.174 -1.586 1.00 97.56 90 LYS A C 1
ATOM 693 O O . LYS A 1 90 ? -6.035 14.458 -2.406 1.00 97.56 90 LYS A O 1
ATOM 698 N N . GLU A 1 91 ? -6.044 15.562 -0.443 1.00 97.75 91 GLU A N 1
ATOM 699 C CA . GLU A 1 91 ? -4.680 15.170 -0.060 1.00 97.75 91 GLU A CA 1
ATOM 700 C C . GLU A 1 91 ? -4.555 13.652 0.139 1.00 97.75 91 GLU A C 1
ATOM 702 O O . GLU A 1 91 ? -3.614 13.024 -0.355 1.00 97.75 91 GLU A O 1
ATOM 707 N N . LEU A 1 92 ? -5.536 13.032 0.803 1.00 96.44 92 LEU A N 1
ATOM 708 C CA . LEU A 1 92 ? -5.571 11.578 0.983 1.00 96.44 92 LEU A CA 1
ATOM 709 C C . LEU A 1 92 ? -5.720 10.842 -0.350 1.00 96.44 92 LEU A C 1
ATOM 711 O O . LEU A 1 92 ? -4.972 9.902 -0.614 1.00 96.44 92 LEU A O 1
ATOM 715 N N . ALA A 1 93 ? -6.626 11.290 -1.217 1.00 97.06 93 ALA A N 1
ATOM 716 C CA . ALA A 1 93 ? -6.831 10.716 -2.539 1.00 97.06 93 ALA A CA 1
ATOM 717 C C . ALA A 1 93 ? -5.568 10.824 -3.404 1.00 97.06 93 ALA A C 1
ATOM 719 O O . ALA A 1 93 ? -5.187 9.855 -4.063 1.00 97.06 93 ALA A O 1
ATOM 720 N N . HIS A 1 94 ? -4.869 11.962 -3.361 1.00 97.31 94 HIS A N 1
ATOM 721 C CA . HIS A 1 94 ? -3.579 12.120 -4.030 1.00 97.31 94 HIS A CA 1
ATOM 722 C C . HIS A 1 94 ? -2.540 11.126 -3.489 1.00 97.31 94 HIS A C 1
ATOM 724 O O . HIS A 1 94 ? -1.889 10.424 -4.267 1.00 97.31 94 HIS A O 1
ATOM 730 N N . HIS A 1 95 ? -2.429 10.994 -2.162 1.00 96.56 95 HIS A N 1
ATOM 731 C CA . HIS A 1 95 ? -1.520 10.027 -1.551 1.00 96.56 95 HIS A CA 1
ATOM 732 C C . HIS A 1 95 ? -1.851 8.579 -1.943 1.00 96.56 95 HIS A C 1
ATOM 734 O O . HIS A 1 95 ? -0.943 7.804 -2.247 1.00 96.56 95 HIS A O 1
ATOM 740 N N . TYR A 1 96 ? -3.132 8.206 -1.982 1.00 96.56 96 TYR A N 1
ATOM 741 C CA . TYR A 1 96 ? -3.561 6.869 -2.386 1.00 96.56 96 TYR A CA 1
ATOM 742 C C . TYR A 1 96 ? -3.256 6.569 -3.856 1.00 96.56 96 TYR A C 1
ATOM 744 O O . TYR A 1 96 ? -2.722 5.498 -4.139 1.00 96.56 96 TYR A O 1
ATOM 752 N N . ARG A 1 97 ? -3.487 7.518 -4.771 1.00 95.56 97 ARG A N 1
ATOM 753 C CA . ARG A 1 97 ? -3.116 7.379 -6.193 1.00 95.56 97 ARG A CA 1
ATOM 754 C C . ARG A 1 97 ? -1.610 7.228 -6.380 1.00 95.56 97 ARG A C 1
ATOM 756 O O . ARG A 1 97 ? -1.161 6.361 -7.125 1.00 95.56 97 ARG A O 1
ATOM 763 N N . TRP A 1 98 ? -0.815 8.015 -5.651 1.00 96.12 98 TRP A N 1
ATOM 764 C CA . TRP A 1 98 ? 0.638 7.841 -5.626 1.00 96.12 98 TRP A CA 1
ATOM 765 C C . TRP A 1 98 ? 1.030 6.455 -5.101 1.00 96.12 98 TRP A C 1
ATOM 767 O O . TRP A 1 98 ? 1.882 5.786 -5.678 1.00 96.12 98 TRP A O 1
ATOM 777 N N . LYS A 1 99 ? 0.378 5.969 -4.042 1.00 94.81 99 LYS A N 1
ATOM 778 C CA . LYS A 1 99 ? 0.610 4.612 -3.533 1.00 94.81 99 LYS A CA 1
ATOM 779 C C . LYS A 1 99 ? 0.258 3.539 -4.562 1.00 94.81 99 LYS A C 1
ATOM 781 O O . LYS A 1 99 ? 1.028 2.593 -4.699 1.00 94.81 99 LYS A O 1
ATOM 786 N N . ALA A 1 100 ? -0.855 3.685 -5.281 1.00 95.88 100 ALA A N 1
ATOM 787 C CA . ALA A 1 100 ? -1.258 2.772 -6.348 1.00 95.88 100 ALA A CA 1
ATOM 788 C C . ALA A 1 100 ? -0.205 2.721 -7.467 1.00 95.88 100 ALA A C 1
ATOM 790 O O . ALA A 1 100 ? 0.213 1.633 -7.853 1.00 95.88 100 ALA A O 1
ATOM 791 N N . SER A 1 101 ? 0.321 3.874 -7.900 1.00 95.81 101 SER A N 1
ATOM 792 C CA . SER A 1 101 ? 1.366 3.933 -8.934 1.00 95.81 101 SER A CA 1
ATOM 793 C C . SER A 1 101 ? 2.711 3.358 -8.489 1.00 95.81 101 SER A C 1
ATOM 795 O O . SER A 1 101 ? 3.473 2.858 -9.315 1.00 95.81 101 SER A O 1
ATOM 797 N N . LYS A 1 102 ? 3.023 3.393 -7.186 1.00 94.88 102 LYS A N 1
ATOM 798 C CA . LYS A 1 102 ? 4.204 2.710 -6.631 1.00 94.88 102 LYS A CA 1
ATOM 799 C C . LYS A 1 102 ? 3.989 1.214 -6.419 1.00 94.88 102 LYS A C 1
ATOM 801 O O . LYS A 1 102 ? 4.958 0.465 -6.511 1.00 94.88 102 LYS A O 1
ATOM 806 N N . ALA A 1 103 ? 2.762 0.793 -6.127 1.00 93.81 103 ALA A N 1
ATOM 807 C CA . ALA A 1 103 ? 2.396 -0.609 -5.962 1.00 93.81 103 ALA A CA 1
ATOM 808 C C . ALA A 1 103 ? 2.381 -1.353 -7.305 1.00 93.81 103 ALA A C 1
ATOM 810 O O . ALA A 1 103 ? 3.024 -2.391 -7.425 1.00 93.81 103 ALA A O 1
ATOM 811 N N . ASP A 1 104 ? 1.723 -0.788 -8.319 1.00 95.06 104 ASP A N 1
ATOM 812 C CA . ASP A 1 104 ? 1.706 -1.305 -9.687 1.00 95.06 104 ASP A CA 1
ATOM 813 C C . ASP A 1 104 ? 2.081 -0.200 -10.697 1.00 95.06 104 ASP A C 1
ATOM 815 O O . ASP A 1 104 ? 1.212 0.451 -11.287 1.00 95.06 104 ASP A O 1
ATOM 819 N N . PRO A 1 105 ? 3.387 0.008 -10.951 1.00 93.25 105 PRO A N 1
ATOM 820 C CA . PRO A 1 105 ? 3.854 0.972 -11.948 1.00 93.25 105 PRO A CA 1
ATOM 821 C C . PRO A 1 105 ? 3.422 0.633 -13.379 1.00 93.25 105 PRO A C 1
ATOM 823 O O . PRO A 1 105 ? 3.389 1.505 -14.252 1.00 93.25 105 PRO A O 1
ATOM 826 N N . ARG A 1 106 ? 3.111 -0.638 -13.662 1.00 91.38 106 ARG A N 1
ATOM 827 C CA . ARG A 1 106 ? 2.706 -1.061 -15.001 1.00 91.38 106 ARG A CA 1
ATOM 828 C C . ARG A 1 106 ? 1.275 -0.615 -15.285 1.00 91.38 106 ARG A C 1
ATOM 830 O O . ARG A 1 106 ? 1.062 -0.066 -16.367 1.00 91.38 106 ARG A O 1
ATOM 837 N N . GLY A 1 107 ? 0.351 -0.817 -14.345 1.00 90.94 107 GLY A N 1
ATOM 838 C CA . GLY A 1 107 ? -1.052 -0.412 -14.466 1.00 90.94 107 GLY A CA 1
ATOM 839 C C . GLY A 1 107 ? -1.309 1.065 -14.159 1.00 90.94 107 GLY A C 1
ATOM 840 O O . GLY A 1 107 ? -1.977 1.737 -14.937 1.00 90.94 107 GLY A O 1
ATOM 841 N N . TYR A 1 108 ? -0.738 1.586 -13.070 1.00 90.50 108 TYR A N 1
ATOM 842 C CA . TYR A 1 108 ? -1.057 2.916 -12.522 1.00 90.50 108 TYR A CA 1
ATOM 843 C C . TYR A 1 108 ? 0.073 3.944 -12.665 1.00 90.50 108 TYR A C 1
ATOM 845 O O . TYR A 1 108 ? -0.063 5.089 -12.232 1.00 90.50 108 TYR A O 1
ATOM 853 N N . GLY A 1 109 ? 1.217 3.549 -13.225 1.00 88.44 109 GLY A N 1
ATOM 854 C CA . GLY A 1 109 ? 2.312 4.476 -13.496 1.00 88.44 109 GLY A CA 1
ATOM 855 C C . GLY A 1 109 ? 1.954 5.481 -14.589 1.00 88.44 109 GLY A C 1
ATOM 85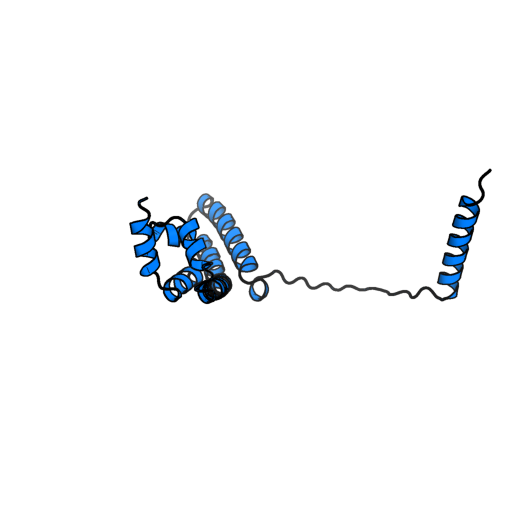6 O O . GLY A 1 109 ? 1.289 5.137 -15.567 1.00 88.44 109 GLY A O 1
ATOM 857 N N . GLU A 1 110 ? 2.450 6.708 -14.437 1.00 87.50 110 GLU A N 1
ATOM 858 C CA . GLU A 1 110 ? 2.354 7.748 -15.460 1.00 87.50 110 GLU A CA 1
ATOM 859 C C . GLU A 1 110 ? 2.994 7.261 -16.767 1.00 87.50 110 GLU A C 1
ATOM 861 O O . GLU A 1 110 ? 4.121 6.754 -16.777 1.00 87.50 110 GLU A O 1
ATOM 866 N N . LYS A 1 111 ? 2.250 7.366 -17.870 1.00 88.44 111 LYS A N 1
ATOM 867 C CA . LYS A 1 111 ? 2.736 7.030 -19.208 1.00 88.44 111 LYS A CA 1
ATOM 868 C C . LYS A 1 111 ? 3.129 8.324 -19.896 1.00 88.44 111 LYS A C 1
ATOM 870 O O . LYS A 1 111 ? 2.279 9.173 -20.135 1.00 88.44 111 LYS A O 1
ATOM 875 N N . ILE A 1 112 ? 4.416 8.461 -20.191 1.00 88.88 112 ILE A N 1
ATOM 876 C CA . ILE A 1 112 ? 4.951 9.605 -20.923 1.00 88.88 112 ILE A CA 1
ATOM 877 C C . ILE A 1 112 ? 5.248 9.128 -22.339 1.00 88.88 112 ILE A C 1
ATOM 879 O O . ILE A 1 112 ? 6.081 8.245 -22.539 1.00 88.88 112 ILE A O 1
ATOM 883 N N . GLU A 1 113 ? 4.547 9.702 -23.308 1.00 87.44 113 GLU A N 1
ATOM 884 C CA . GLU A 1 113 ? 4.890 9.569 -24.718 1.00 87.44 113 GLU A CA 1
ATOM 885 C C . GLU A 1 113 ? 5.931 10.637 -25.057 1.00 87.44 113 GLU A C 1
ATOM 887 O O . GLU A 1 113 ? 5.716 11.827 -24.822 1.00 87.44 113 GLU A O 1
ATOM 892 N N . VAL A 1 114 ? 7.088 10.209 -25.559 1.00 87.69 114 VAL A N 1
ATOM 893 C CA . VAL A 1 114 ? 8.177 11.109 -25.945 1.00 87.69 114 VAL A CA 1
ATOM 894 C C . VAL A 1 114 ? 8.306 11.065 -27.463 1.00 87.69 114 VAL A C 1
ATOM 896 O O . VAL A 1 114 ? 8.925 10.153 -28.007 1.00 87.69 114 VAL A O 1
ATOM 899 N N . ASP A 1 115 ? 7.726 12.057 -28.143 1.00 83.75 115 ASP A N 1
ATOM 900 C CA . ASP A 1 115 ? 7.985 12.299 -29.567 1.00 83.75 115 ASP A CA 1
ATOM 901 C C . ASP A 1 115 ? 9.323 13.035 -29.708 1.00 83.75 115 ASP A C 1
ATOM 903 O O . ASP A 1 115 ? 9.417 14.257 -29.561 1.00 83.75 115 ASP A O 1
ATOM 907 N N . GLN A 1 116 ? 10.392 12.268 -29.926 1.00 82.75 116 GLN A N 1
ATOM 908 C CA . GLN A 1 116 ? 11.730 12.809 -30.116 1.00 82.75 116 GLN A CA 1
ATOM 909 C C . GLN A 1 116 ? 12.084 12.861 -31.606 1.00 82.75 116 GLN A C 1
ATOM 911 O O . GLN A 1 116 ? 12.577 11.891 -32.183 1.00 82.75 116 GLN A O 1
ATOM 916 N N . ARG A 1 117 ? 11.919 14.037 -32.224 1.00 76.00 117 ARG A N 1
ATOM 917 C CA . ARG A 1 117 ? 12.524 14.323 -33.534 1.00 76.00 117 ARG A CA 1
ATOM 918 C C . ARG A 1 117 ? 14.008 14.606 -33.370 1.00 76.00 117 ARG A C 1
ATOM 920 O O . ARG A 1 117 ? 14.411 15.733 -33.091 1.00 76.00 117 ARG A O 1
ATOM 927 N N . THR A 1 118 ? 14.813 13.573 -33.571 1.00 77.44 118 THR A N 1
ATOM 928 C C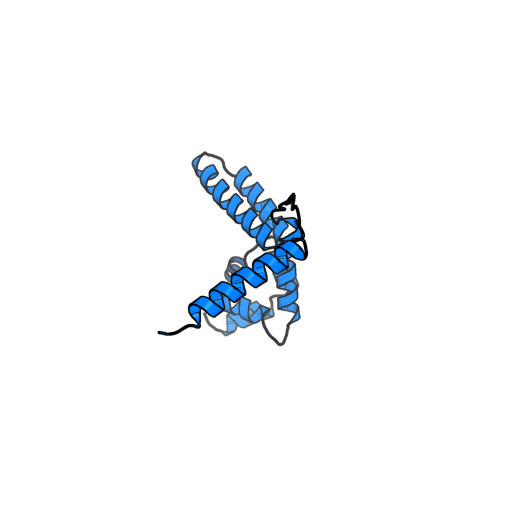A . THR A 1 118 ? 16.269 13.696 -33.613 1.00 77.44 118 THR A CA 1
ATOM 929 C C . THR A 1 118 ? 16.737 13.693 -35.061 1.00 77.44 118 THR A C 1
ATOM 931 O O . THR A 1 118 ? 16.533 12.719 -35.780 1.00 77.44 118 THR A O 1
ATOM 934 N N . THR A 1 119 ? 17.414 14.761 -35.479 1.00 74.19 119 THR A N 1
ATOM 935 C CA . THR A 1 119 ? 18.256 14.728 -36.677 1.00 74.19 119 THR A CA 1
ATOM 936 C C . THR A 1 119 ? 19.618 14.202 -36.251 1.00 74.19 119 THR A C 1
ATOM 938 O O . THR A 1 119 ? 20.381 14.915 -35.600 1.00 74.19 119 THR A O 1
ATOM 941 N N . ILE A 1 120 ? 19.919 12.949 -36.584 1.00 67.31 120 ILE A N 1
ATOM 942 C CA . ILE A 1 120 ? 21.289 12.444 -36.494 1.00 67.31 120 ILE A CA 1
ATOM 943 C C . ILE A 1 120 ? 22.011 13.002 -37.719 1.00 67.31 120 ILE A C 1
ATOM 945 O O . ILE A 1 120 ? 21.862 12.490 -38.824 1.00 67.31 120 ILE A O 1
ATOM 949 N N . THR A 1 121 ? 22.712 14.122 -37.552 1.00 69.50 121 THR A N 1
ATOM 950 C CA . THR A 1 121 ? 23.703 14.546 -38.541 1.00 69.50 121 THR A CA 1
ATOM 951 C C . THR A 1 12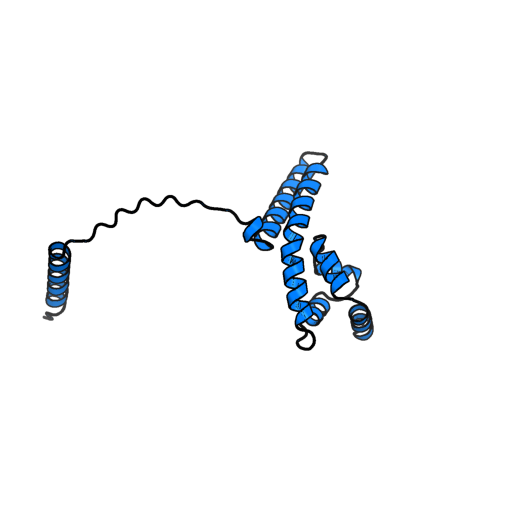1 ? 24.956 13.729 -38.292 1.00 69.50 121 THR A C 1
ATOM 953 O O . THR A 1 121 ? 25.686 14.007 -37.336 1.00 69.50 121 THR A O 1
ATOM 956 N N . ASP A 1 122 ? 25.200 12.737 -39.141 1.00 65.75 122 ASP A N 1
ATOM 957 C CA . ASP A 1 122 ? 26.540 12.190 -39.289 1.00 65.75 122 ASP A CA 1
ATOM 958 C C . ASP A 1 122 ? 27.437 13.359 -39.709 1.00 65.75 122 ASP A C 1
ATOM 960 O O . ASP A 1 122 ? 27.205 13.999 -40.738 1.00 65.75 122 ASP A O 1
ATOM 964 N N . LEU A 1 123 ? 28.409 13.714 -38.864 1.00 62.72 123 LEU A N 1
ATOM 965 C CA . LEU A 1 123 ? 29.504 14.557 -39.328 1.00 62.72 123 LEU A CA 1
ATOM 966 C C . LEU A 1 123 ? 30.156 13.780 -40.467 1.00 62.72 123 LEU A C 1
ATOM 968 O O . LEU A 1 123 ? 30.491 12.610 -40.285 1.00 62.72 123 LEU A O 1
ATOM 972 N N . THR A 1 124 ? 30.312 14.403 -41.632 1.00 75.88 124 THR A N 1
ATOM 973 C CA . THR A 1 124 ? 31.059 13.763 -42.717 1.00 75.88 124 THR A CA 1
ATOM 974 C C . THR A 1 124 ? 32.481 13.468 -42.236 1.00 75.88 124 THR A C 1
ATOM 976 O O . THR A 1 124 ? 32.987 14.151 -41.337 1.00 75.88 124 THR A O 1
ATOM 979 N N . ASP A 1 125 ? 33.146 12.477 -42.832 1.00 74.81 125 ASP A N 1
ATOM 980 C CA . ASP A 1 125 ? 34.536 12.145 -42.489 1.00 74.81 125 ASP A CA 1
ATOM 981 C C . ASP A 1 125 ? 35.434 13.396 -42.529 1.00 74.81 125 ASP A C 1
ATOM 983 O O . ASP A 1 125 ? 36.230 13.620 -41.622 1.00 74.81 125 ASP A O 1
ATOM 987 N N . GLU A 1 126 ? 35.189 14.314 -43.471 1.00 77.19 126 GLU A N 1
ATOM 988 C CA . GLU A 1 126 ? 35.864 15.618 -43.557 1.00 77.19 126 GLU A CA 1
ATOM 989 C C . GLU A 1 126 ? 35.646 16.512 -42.320 1.00 77.19 126 GLU A C 1
ATOM 991 O O . GLU A 1 126 ? 36.566 17.183 -41.847 1.00 77.19 126 GLU A O 1
ATOM 996 N N . GLN A 1 127 ? 34.433 16.540 -41.762 1.00 80.06 127 GLN A N 1
ATOM 997 C CA . GLN A 1 127 ? 34.119 17.324 -40.563 1.00 80.06 127 GLN A CA 1
ATOM 998 C C . GLN A 1 127 ? 34.706 16.692 -39.293 1.00 80.06 127 GLN A C 1
ATOM 1000 O O . GLN A 1 127 ? 35.101 17.414 -38.370 1.00 80.06 127 GLN A O 1
ATOM 1005 N N . LEU A 1 128 ? 34.790 15.360 -39.243 1.00 78.31 128 LEU A N 1
ATOM 1006 C CA . LEU A 1 128 ? 35.471 14.612 -38.184 1.00 78.31 128 LEU A CA 1
ATOM 1007 C C . LEU A 1 128 ? 36.983 14.851 -38.229 1.00 78.31 128 LEU A C 1
ATOM 1009 O O . LEU A 1 128 ? 37.578 15.200 -37.206 1.00 78.31 128 LEU A O 1
ATOM 1013 N N . GLU A 1 129 ? 37.589 14.752 -39.410 1.00 84.31 129 GLU A N 1
ATOM 1014 C CA . GLU A 1 129 ? 39.012 15.005 -39.640 1.00 84.31 129 GLU A CA 1
ATOM 1015 C C . GLU A 1 129 ? 39.398 16.448 -39.305 1.00 84.31 129 GLU A C 1
ATOM 1017 O O . GLU A 1 129 ? 40.363 16.675 -38.571 1.00 84.31 129 GLU A O 1
ATOM 1022 N N . ALA A 1 130 ? 38.606 17.434 -39.741 1.00 84.25 130 ALA A N 1
ATOM 1023 C CA . ALA A 1 130 ? 38.831 18.838 -39.399 1.00 84.25 130 ALA A CA 1
ATOM 1024 C C . ALA A 1 130 ? 38.803 19.070 -37.878 1.00 84.25 130 ALA A C 1
ATOM 1026 O O . ALA A 1 130 ? 39.604 19.836 -37.328 1.00 84.25 130 ALA A O 1
ATOM 1027 N N . ARG A 1 131 ? 37.907 18.376 -37.166 1.00 81.62 131 ARG A N 1
ATOM 1028 C CA . ARG A 1 131 ? 37.781 18.472 -35.708 1.00 81.62 131 ARG A CA 1
ATOM 1029 C C . ARG A 1 131 ? 38.927 17.764 -34.979 1.00 81.62 131 ARG A C 1
ATOM 1031 O O . ARG A 1 131 ? 39.411 18.296 -33.977 1.00 81.62 131 ARG A O 1
ATOM 1038 N N . LEU A 1 132 ? 39.393 16.623 -35.489 1.00 84.00 132 LEU A N 1
ATOM 1039 C CA . LEU A 1 132 ? 40.569 15.905 -34.986 1.00 84.00 132 LEU A CA 1
ATOM 1040 C C . LEU A 1 132 ? 41.850 16.727 -35.173 1.00 84.00 132 LEU A C 1
ATOM 1042 O O . LEU A 1 132 ? 42.607 16.902 -34.218 1.00 84.00 132 LEU A O 1
ATOM 1046 N N . ALA A 1 133 ? 42.054 17.314 -36.355 1.00 86.94 133 ALA A N 1
ATOM 1047 C CA . ALA A 1 133 ? 43.201 18.172 -36.644 1.00 86.94 133 ALA A CA 1
ATOM 1048 C C . ALA A 1 133 ? 43.230 19.411 -35.734 1.00 86.94 133 ALA A C 1
ATOM 1050 O O . ALA A 1 133 ? 44.266 19.740 -35.150 1.00 86.94 133 ALA A O 1
ATOM 1051 N N . ALA A 1 134 ? 42.078 20.062 -35.535 1.00 83.88 134 ALA A N 1
ATOM 1052 C CA . ALA A 1 134 ? 41.955 21.197 -34.623 1.00 83.88 134 ALA A CA 1
ATOM 1053 C C . ALA A 1 134 ? 42.253 20.818 -33.160 1.00 83.88 134 ALA A C 1
ATOM 1055 O O . ALA A 1 134 ? 42.826 21.615 -32.412 1.00 83.88 134 ALA A O 1
ATOM 1056 N N . MET A 1 135 ? 41.885 19.606 -32.736 1.00 82.25 135 MET A N 1
ATOM 1057 C CA . MET A 1 135 ? 42.158 19.111 -31.387 1.00 82.25 135 MET A CA 1
ATOM 1058 C C . MET A 1 135 ? 43.641 18.758 -31.201 1.00 82.25 135 MET A C 1
ATOM 1060 O O . MET A 1 135 ? 44.239 19.176 -30.211 1.00 82.25 135 MET A O 1
ATOM 1064 N N . GLN A 1 136 ? 44.264 18.093 -32.178 1.00 84.75 136 GLN A N 1
ATOM 1065 C CA . GLN A 1 136 ? 45.694 17.774 -32.157 1.00 84.75 136 GLN A CA 1
ATOM 1066 C C . GLN A 1 136 ? 46.563 19.038 -32.167 1.00 84.75 136 GLN A C 1
ATOM 1068 O O . GLN A 1 136 ? 47.552 19.116 -31.440 1.00 84.75 136 GLN A O 1
ATOM 1073 N N . ALA A 1 137 ? 46.176 20.060 -32.936 1.00 84.19 137 ALA A N 1
ATOM 1074 C CA . ALA A 1 137 ? 46.863 21.349 -32.945 1.00 84.19 137 ALA A CA 1
ATOM 1075 C C . ALA A 1 137 ? 46.812 22.035 -31.570 1.00 84.19 137 ALA A C 1
ATOM 1077 O O . ALA A 1 137 ? 47.823 22.567 -31.115 1.00 84.19 137 ALA A O 1
ATOM 1078 N N . LYS A 1 138 ? 45.668 21.974 -30.872 1.00 81.94 138 LYS A N 1
ATOM 1079 C CA . LYS A 1 138 ? 45.538 22.491 -29.499 1.00 81.94 138 LYS A CA 1
ATOM 1080 C C . LYS A 1 138 ? 46.386 21.705 -28.501 1.00 81.94 138 LYS A C 1
ATOM 1082 O O . LYS A 1 138 ? 47.045 22.323 -27.672 1.00 81.94 138 LYS A O 1
ATOM 1087 N N . ILE A 1 139 ? 46.417 20.376 -28.612 1.00 81.50 139 ILE A N 1
ATOM 1088 C CA . ILE A 1 139 ? 47.264 19.515 -27.773 1.00 81.50 139 ILE A CA 1
ATOM 1089 C C . ILE A 1 139 ? 48.742 19.861 -27.991 1.00 81.50 139 ILE A C 1
ATOM 1091 O O . ILE A 1 139 ? 49.451 20.136 -27.027 1.00 81.50 139 ILE A O 1
ATOM 1095 N N . ASN A 1 140 ? 49.192 19.960 -29.242 1.00 79.50 140 ASN A N 1
ATOM 1096 C CA . ASN A 1 140 ? 50.575 20.307 -29.578 1.00 79.50 140 ASN A CA 1
ATOM 1097 C C . ASN A 1 140 ? 50.948 21.739 -29.152 1.00 79.50 140 ASN A C 1
ATOM 1099 O O . ASN A 1 140 ? 52.074 21.975 -28.725 1.00 79.50 140 ASN A O 1
ATOM 1103 N N . ALA A 1 141 ? 50.010 22.688 -29.230 1.00 74.19 141 ALA A N 1
ATOM 1104 C CA . ALA A 1 141 ? 50.204 24.049 -28.730 1.00 74.19 141 ALA A CA 1
ATOM 1105 C C . ALA A 1 141 ? 50.292 24.097 -27.194 1.00 74.19 141 ALA A C 1
ATOM 1107 O O . ALA A 1 141 ? 51.066 24.883 -26.658 1.00 74.19 141 ALA A O 1
ATOM 1108 N N . SER A 1 142 ? 49.553 23.233 -26.488 1.00 67.44 142 SER A N 1
ATOM 1109 C CA . SER A 1 142 ? 49.650 23.080 -25.028 1.00 67.44 142 SER A CA 1
ATOM 1110 C C . SER A 1 142 ? 50.861 22.258 -24.565 1.00 67.44 142 SER A C 1
ATOM 1112 O O . SER A 1 142 ? 51.282 22.384 -23.421 1.00 67.44 142 SER A O 1
ATOM 1114 N N . ALA A 1 143 ? 51.444 21.447 -25.454 1.00 60.28 143 ALA A N 1
ATOM 1115 C CA . ALA A 1 143 ? 52.605 20.592 -25.201 1.00 60.28 143 ALA A CA 1
ATOM 1116 C C . ALA A 1 143 ? 53.942 21.236 -25.610 1.00 60.28 143 ALA A C 1
ATOM 1118 O O . ALA A 1 143 ? 54.962 20.551 -25.650 1.00 60.28 143 ALA A O 1
ATOM 1119 N N . LYS A 1 144 ? 53.956 22.539 -25.920 1.00 54.34 144 LYS A N 1
ATOM 1120 C CA . LYS A 1 144 ? 55.178 23.320 -26.137 1.00 54.34 144 LYS A CA 1
ATOM 1121 C C . LYS A 1 144 ? 55.479 24.106 -24.849 1.00 54.34 144 LYS A C 1
ATOM 1123 O O . LYS A 1 144 ? 54.982 25.224 -24.713 1.00 54.34 144 LYS A O 1
ATOM 1128 N N . PRO A 1 145 ? 56.216 23.535 -23.877 1.00 48.31 145 PRO A N 1
ATOM 1129 C CA . PRO A 1 145 ? 56.650 24.290 -22.716 1.00 48.31 145 PRO A CA 1
ATOM 1130 C C . PRO A 1 145 ? 57.758 25.248 -23.162 1.00 48.31 145 PRO A C 1
ATOM 1132 O O . PRO A 1 145 ? 58.694 24.844 -23.858 1.00 48.31 145 PRO A O 1
ATOM 1135 N N . GLY A 1 146 ? 57.599 26.524 -22.814 1.00 48.94 146 GLY A N 1
ATOM 1136 C CA . GLY A 1 146 ? 58.740 27.423 -22.647 1.00 48.94 146 GLY A CA 1
ATOM 1137 C C . GLY A 1 146 ? 59.519 27.052 -21.395 1.00 48.94 146 GLY A C 1
ATOM 1138 O O . GLY A 1 146 ? 58.891 26.488 -20.468 1.00 48.94 146 GLY A O 1
#

Secondary structure (DSSP, 8-state):
--HHHHHHHHHS--HHHHHHHHHTT--HHHHHHHTT--HHHHHHHHT-TT-HHHHHHHHHHHHHTHHHHHHHHHHHHHH--SHHHHHHHHHHHHHHHHHHHHH-HHHHS------------PPPHHHHHHHHHHHHHHHHHHT---

Radius of gyration: 28.54 Å; Cα contacts (8 Å, |Δi|>4): 114; chains: 1; bounding box: 78×48×70 Å

InterPro domains:
  IPR048683 Bacteriophage Sf6, terminase small subunit-like [PF20901] (16-114)

pLDDT: mean 88.41, std 11.34, range [48.31, 97.75]